Protein AF-A0A968PZS8-F1 (afdb_monomer)

Sequence (132 aa):
MTANLISTSVESLSNESLNNKTKIFIVDDDKDFAKTVAWEVEDAGYEPVLIVEGSFGKVDDLVSQISQDAYGVLCDHRLSGSGLATFHGSDLVAALYDRKIPALLDTQFYEMDSDVSIRKYRHKIPVLLNKD

Secondary structure (DSSP, 8-state):
---------SSTTSSTTS----EEEEE-S-HHHHHHHHHHHHHTT-EEEEE-SS-BSSHHHHHTTS-TT-SEEEEES-TTTTTSBSS-HHHHHHHHHHTT--EEEEES-HHHHIIIIIGGGTTT---EEE--

Radius of gyration: 19.57 Å; Cα contacts (8 Å, |Δi|>4): 213; chains: 1; bounding box: 45×29×74 Å

Structure (mmCIF, N/CA/C/O backbone):
data_AF-A0A968PZS8-F1
#
_entry.id   AF-A0A968PZS8-F1
#
loop_
_atom_site.group_PDB
_atom_site.id
_atom_site.type_symbol
_atom_site.label_atom_id
_atom_site.label_alt_id
_atom_site.label_comp_id
_atom_site.label_asym_id
_atom_site.label_entity_id
_atom_site.label_seq_id
_atom_site.pdbx_PDB_ins_code
_atom_site.Cartn_x
_atom_site.Cartn_y
_atom_site.Cartn_z
_atom_site.occupancy
_atom_site.B_iso_or_equiv
_atom_site.auth_seq_id
_atom_site.auth_comp_id
_atom_site.auth_asym_id
_atom_site.auth_atom_id
_atom_site.pdbx_PDB_model_num
ATOM 1 N N . MET A 1 1 ? -32.490 11.416 54.786 1.00 35.47 1 MET A N 1
ATOM 2 C CA . MET A 1 1 ? -31.254 10.600 54.770 1.00 35.47 1 MET A CA 1
ATOM 3 C C . MET A 1 1 ? -31.623 9.301 54.076 1.00 35.47 1 MET A C 1
ATOM 5 O O . MET A 1 1 ? -32.590 8.705 54.512 1.00 35.47 1 MET A O 1
ATOM 9 N N . THR A 1 2 ? -31.052 8.832 52.979 1.00 33.75 2 THR A N 1
ATOM 10 C CA . THR A 1 2 ? -29.948 9.243 52.099 1.00 33.75 2 THR A CA 1
ATOM 11 C C . THR A 1 2 ? -30.139 8.377 50.849 1.00 33.75 2 THR A C 1
ATOM 13 O O . THR A 1 2 ? -30.523 7.214 50.970 1.00 33.75 2 THR A O 1
ATOM 16 N N . ALA A 1 3 ? -29.937 8.942 49.661 1.00 37.94 3 ALA A N 1
ATOM 17 C CA . ALA A 1 3 ? -29.963 8.191 48.412 1.00 37.94 3 ALA A CA 1
ATOM 18 C C . ALA A 1 3 ? -28.791 7.199 48.377 1.00 37.94 3 ALA A C 1
ATOM 20 O O . ALA A 1 3 ? -27.653 7.608 48.594 1.00 37.94 3 ALA A O 1
ATOM 21 N N . ASN A 1 4 ? -29.062 5.929 48.072 1.00 36.81 4 ASN A N 1
ATOM 22 C CA . ASN A 1 4 ? -28.030 4.986 47.651 1.00 36.81 4 ASN A CA 1
ATOM 23 C C . ASN A 1 4 ? -28.020 4.940 46.122 1.00 36.81 4 ASN A C 1
ATOM 25 O O . ASN A 1 4 ? -28.754 4.186 45.489 1.00 36.81 4 ASN A O 1
ATOM 29 N N . LEU A 1 5 ? -27.181 5.800 45.551 1.00 45.22 5 LEU A N 1
ATOM 30 C CA . LEU A 1 5 ? -26.470 5.512 44.313 1.00 45.22 5 LEU A CA 1
ATOM 31 C C . LEU A 1 5 ? -25.433 4.430 44.626 1.00 45.22 5 LEU A C 1
ATOM 33 O O . LEU A 1 5 ? -24.793 4.529 45.668 1.00 45.22 5 LEU A O 1
ATOM 37 N N . ILE A 1 6 ? -25.267 3.440 43.746 1.00 41.97 6 ILE A N 1
ATOM 38 C CA . ILE A 1 6 ? -23.972 2.936 43.250 1.00 41.97 6 ILE A CA 1
ATOM 39 C C . ILE A 1 6 ? -24.203 1.683 42.388 1.00 41.97 6 ILE A C 1
ATOM 41 O O . ILE A 1 6 ? -24.876 0.739 42.788 1.00 41.97 6 ILE A O 1
ATOM 45 N N . SER A 1 7 ? -23.500 1.689 41.253 1.00 42.69 7 SER A N 1
ATOM 46 C CA . SER A 1 7 ? -23.022 0.532 40.491 1.00 42.69 7 SER A CA 1
ATOM 47 C C . SER A 1 7 ? -23.963 -0.109 39.470 1.00 42.69 7 SER A C 1
ATOM 49 O O . SER A 1 7 ? -24.395 -1.249 39.621 1.00 42.69 7 SER A O 1
ATOM 51 N N . THR A 1 8 ? -24.050 0.544 38.313 1.00 42.03 8 THR A N 1
ATOM 52 C CA . THR A 1 8 ? -24.061 -0.168 37.023 1.00 42.03 8 THR A CA 1
ATOM 53 C C . THR A 1 8 ? -23.050 0.492 36.083 1.00 42.03 8 THR A C 1
ATOM 55 O O . THR A 1 8 ? -23.385 1.059 35.054 1.00 42.03 8 THR A O 1
ATOM 58 N N . SER A 1 9 ? -21.775 0.471 36.485 1.00 44.78 9 SER A N 1
ATOM 59 C CA . SER A 1 9 ? -20.631 0.907 35.658 1.00 44.78 9 SER A CA 1
ATOM 60 C C . SER A 1 9 ? -19.824 -0.279 35.115 1.00 44.78 9 SER A C 1
ATOM 62 O O . SER A 1 9 ? -18.687 -0.116 34.692 1.00 44.78 9 SER A O 1
ATOM 64 N N . VAL A 1 10 ? -20.392 -1.488 35.157 1.00 46.53 10 VAL A N 1
ATOM 65 C CA . VAL A 1 10 ? -19.706 -2.732 34.768 1.00 46.53 10 VAL A CA 1
ATOM 66 C C . VAL A 1 10 ? -20.144 -3.285 33.410 1.00 46.53 10 VAL A C 1
ATOM 68 O O . VAL A 1 10 ? -19.456 -4.143 32.871 1.00 46.53 10 VAL A O 1
ATOM 71 N N . GLU A 1 11 ? -21.209 -2.760 32.796 1.00 40.72 11 GLU A N 1
ATOM 72 C CA . GLU A 1 11 ? -21.641 -3.193 31.454 1.00 40.72 11 GLU A CA 1
ATOM 73 C C . GLU A 1 11 ? -21.024 -2.378 30.303 1.00 40.72 11 GLU A C 1
ATOM 75 O O . GLU A 1 11 ? -21.053 -2.826 29.162 1.00 40.72 11 GLU A O 1
ATOM 80 N N . SER A 1 12 ? -20.385 -1.233 30.572 1.00 43.31 12 SER A N 1
ATOM 81 C CA . SER A 1 12 ? -19.786 -0.385 29.524 1.00 43.31 12 SER A CA 1
ATOM 82 C C . SER A 1 12 ? -18.334 -0.729 29.169 1.00 43.31 12 SER A C 1
ATOM 84 O O . SER A 1 12 ? -17.790 -0.148 28.239 1.00 43.31 12 SER A O 1
ATOM 86 N N . LEU A 1 13 ? -17.692 -1.660 29.884 1.00 47.53 13 LEU A N 1
ATOM 87 C CA . LEU A 1 13 ? -16.256 -1.959 29.736 1.00 47.53 13 LEU A CA 1
ATOM 88 C C . LEU A 1 13 ? -15.953 -3.237 28.937 1.00 47.53 13 LEU A C 1
ATOM 90 O O . LEU A 1 13 ? -14.796 -3.629 28.825 1.00 47.53 13 LEU A O 1
ATOM 94 N N . SER A 1 14 ? -16.968 -3.895 28.369 1.00 44.38 14 SER A N 1
ATOM 95 C CA . SER A 1 14 ? -16.784 -5.144 27.610 1.00 44.38 14 SER A CA 1
ATOM 96 C C . SER A 1 14 ? -16.822 -4.984 26.083 1.00 44.38 14 SER A C 1
ATOM 98 O O . SER A 1 14 ? -16.492 -5.937 25.383 1.00 44.38 14 SER A O 1
ATOM 100 N N . ASN A 1 15 ? -17.125 -3.785 25.560 1.00 45.78 15 ASN A N 1
ATOM 101 C CA . ASN A 1 15 ? -17.212 -3.524 24.112 1.00 45.78 15 ASN A CA 1
ATOM 102 C C . ASN A 1 15 ? -16.079 -2.659 23.523 1.00 45.78 15 ASN A C 1
ATOM 104 O O . ASN A 1 15 ? -15.957 -2.610 22.306 1.00 45.78 15 ASN A O 1
ATOM 108 N N . GLU A 1 16 ? -15.217 -2.020 24.326 1.00 49.25 16 GLU A N 1
ATOM 109 C CA . GLU A 1 16 ? -14.096 -1.205 23.800 1.00 49.25 16 GLU A CA 1
ATOM 110 C C . GLU A 1 16 ? -12.857 -2.024 23.395 1.00 49.25 16 GLU A C 1
ATOM 112 O O . GLU A 1 16 ? -11.966 -1.519 22.718 1.00 49.25 16 GLU A O 1
ATOM 117 N N . SER A 1 17 ? -12.775 -3.300 23.786 1.00 46.50 17 SER A N 1
ATOM 118 C CA . SER A 1 17 ? -11.568 -4.117 23.579 1.00 46.50 17 SER A CA 1
ATOM 119 C C . SER A 1 17 ? -11.648 -5.078 22.384 1.00 46.50 17 SER A C 1
ATOM 121 O O . SER A 1 17 ? -10.714 -5.853 22.159 1.00 46.50 17 SER A O 1
ATOM 123 N N . LEU A 1 18 ? -12.722 -5.039 21.592 1.00 49.12 18 LEU A N 1
ATOM 124 C CA . LEU A 1 18 ? -12.793 -5.747 20.315 1.00 49.12 18 LEU A CA 1
ATOM 125 C C . LEU A 1 18 ? -12.453 -4.769 19.183 1.00 49.12 18 LEU A C 1
ATOM 127 O O . LEU A 1 18 ? -13.323 -4.167 18.571 1.00 49.12 18 LEU A O 1
ATOM 131 N N . ASN A 1 19 ? -11.157 -4.710 18.868 1.00 57.75 19 ASN A N 1
ATOM 132 C CA . ASN A 1 19 ? -10.640 -4.320 17.554 1.00 57.75 19 ASN A CA 1
ATOM 133 C C . ASN A 1 19 ? -10.638 -2.812 17.207 1.00 57.75 19 ASN A C 1
ATOM 135 O O . ASN A 1 19 ? -11.076 -2.429 16.126 1.00 57.75 19 ASN A O 1
ATOM 139 N N . ASN A 1 20 ? -10.007 -1.970 18.036 1.00 65.31 20 ASN A N 1
ATOM 140 C CA . ASN A 1 20 ? -9.630 -0.584 17.681 1.00 65.31 20 ASN A CA 1
ATOM 141 C 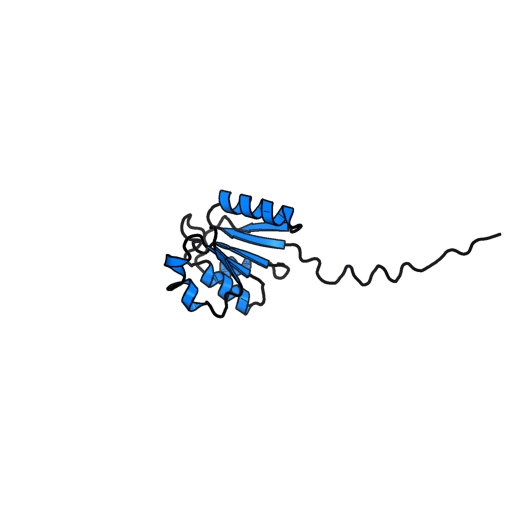C . ASN A 1 20 ? -8.493 -0.511 16.629 1.00 65.31 20 ASN A C 1
ATOM 143 O O . ASN A 1 20 ? -7.588 0.317 16.711 1.00 65.31 20 ASN A O 1
ATOM 147 N N . LYS A 1 21 ? -8.494 -1.412 15.642 1.00 70.19 21 LYS A N 1
ATOM 148 C CA . LYS A 1 21 ? -7.601 -1.303 14.490 1.00 70.19 21 LYS A CA 1
ATOM 149 C C . LYS A 1 21 ? -8.181 -0.225 13.580 1.00 70.19 21 LYS A C 1
ATOM 151 O O . LYS A 1 21 ? -9.193 -0.457 12.935 1.00 70.19 21 LYS A O 1
ATOM 156 N N . THR A 1 22 ? -7.562 0.945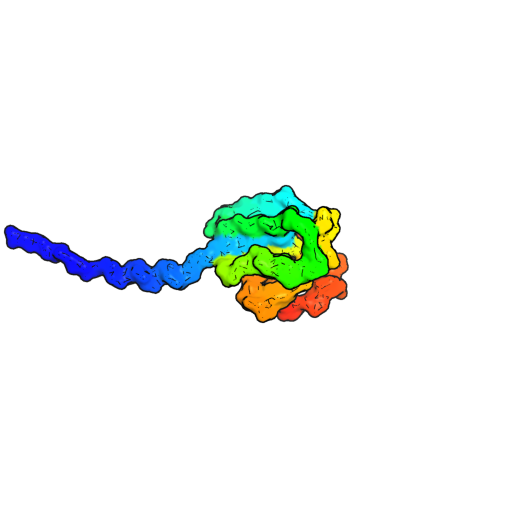 13.543 1.00 90.44 22 THR A N 1
ATOM 157 C CA . THR A 1 22 ? -7.981 2.065 12.681 1.00 90.44 22 THR A CA 1
ATOM 158 C C . THR A 1 22 ? -6.991 2.327 11.554 1.00 90.44 22 THR A C 1
ATOM 160 O O . THR A 1 22 ? -7.291 3.100 10.655 1.00 90.44 22 THR A O 1
ATOM 163 N N . LYS A 1 23 ? -5.817 1.685 11.577 1.00 96.94 23 LYS A N 1
ATOM 164 C CA . LYS A 1 23 ? -4.724 1.991 10.653 1.00 96.94 23 LYS A CA 1
ATOM 165 C C . LYS A 1 23 ? -4.933 1.380 9.276 1.00 96.94 23 LYS A C 1
ATOM 167 O O . LYS A 1 23 ? -4.973 0.153 9.147 1.00 96.94 23 LYS A O 1
ATOM 172 N N . ILE A 1 24 ? -4.984 2.231 8.261 1.00 97.56 24 ILE A N 1
ATOM 173 C CA . ILE A 1 24 ? -4.928 1.849 6.852 1.00 97.56 24 ILE A CA 1
ATOM 174 C C . ILE A 1 24 ? -3.560 2.252 6.313 1.00 97.56 24 ILE A C 1
ATOM 176 O O . ILE A 1 24 ? -3.221 3.432 6.269 1.00 97.56 24 ILE A O 1
ATOM 180 N N . PHE A 1 25 ? -2.766 1.271 5.898 1.00 98.06 25 PHE A N 1
ATOM 181 C CA . PHE A 1 25 ? -1.493 1.548 5.237 1.00 98.06 25 PHE A CA 1
ATOM 182 C C . PHE A 1 25 ? -1.737 1.860 3.765 1.00 98.06 25 PHE A C 1
ATOM 184 O O . PHE A 1 25 ? -2.461 1.126 3.102 1.00 98.06 25 PHE A O 1
ATOM 191 N N . ILE A 1 26 ? -1.120 2.916 3.250 1.00 97.81 26 ILE A N 1
ATOM 192 C CA . ILE A 1 26 ? -1.218 3.328 1.848 1.00 97.81 26 ILE A CA 1
ATOM 193 C C . ILE A 1 26 ? 0.172 3.183 1.235 1.00 97.81 26 ILE A C 1
ATOM 195 O O . ILE A 1 26 ? 1.112 3.860 1.655 1.00 97.81 26 ILE A O 1
ATOM 199 N N . VAL A 1 27 ? 0.302 2.269 0.278 1.00 97.50 27 VAL A N 1
ATOM 200 C CA . VAL A 1 27 ? 1.542 1.981 -0.448 1.00 97.50 27 VAL A CA 1
ATOM 201 C C . VAL A 1 27 ? 1.373 2.475 -1.874 1.00 97.50 27 VAL A C 1
ATOM 203 O O . VAL A 1 27 ? 0.637 1.875 -2.652 1.00 97.50 27 VAL A O 1
ATOM 206 N N . ASP A 1 28 ? 2.043 3.567 -2.206 1.00 95.88 28 ASP A N 1
ATOM 207 C CA . ASP A 1 28 ? 1.958 4.205 -3.517 1.00 95.88 28 ASP A CA 1
ATOM 208 C C . ASP A 1 28 ? 3.306 4.880 -3.796 1.00 95.88 28 ASP A C 1
ATOM 210 O O . ASP A 1 28 ? 3.938 5.430 -2.888 1.00 95.88 28 ASP A O 1
ATOM 214 N N . ASP A 1 29 ? 3.799 4.771 -5.025 1.00 94.56 29 ASP A N 1
ATOM 215 C CA . ASP A 1 29 ? 5.074 5.362 -5.416 1.00 94.56 29 ASP A CA 1
ATOM 216 C C . ASP A 1 29 ? 4.928 6.849 -5.793 1.00 94.56 29 ASP A C 1
ATOM 218 O O . ASP A 1 29 ? 5.930 7.571 -5.847 1.00 94.56 29 ASP A O 1
ATOM 222 N N . ASP A 1 30 ? 3.697 7.337 -5.957 1.00 93.62 30 ASP A N 1
ATOM 223 C CA . ASP A 1 30 ? 3.363 8.746 -6.109 1.00 93.62 30 ASP A CA 1
ATOM 224 C C . ASP A 1 30 ? 2.832 9.344 -4.793 1.00 93.62 30 ASP A C 1
ATOM 226 O O . ASP A 1 30 ? 1.745 9.041 -4.291 1.00 93.62 30 ASP A O 1
ATOM 230 N N . LYS 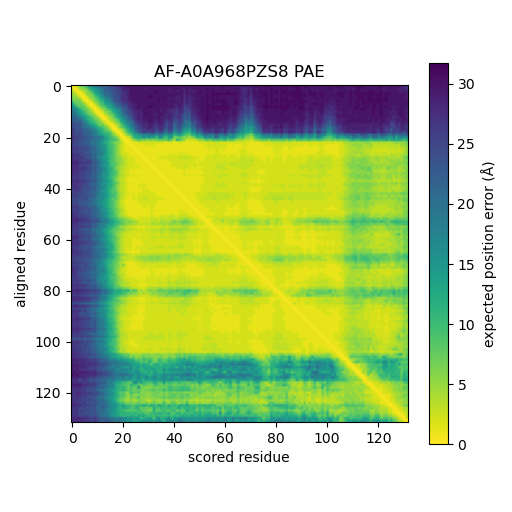A 1 31 ? 3.611 10.274 -4.232 1.00 94.69 31 LYS A N 1
ATOM 231 C CA . LYS A 1 31 ? 3.302 10.933 -2.955 1.00 94.69 31 LYS A CA 1
ATOM 232 C C . LYS A 1 31 ? 2.035 11.780 -2.997 1.00 94.69 31 LYS A C 1
ATOM 234 O O . LYS A 1 31 ? 1.415 11.962 -1.950 1.00 94.69 31 LYS A O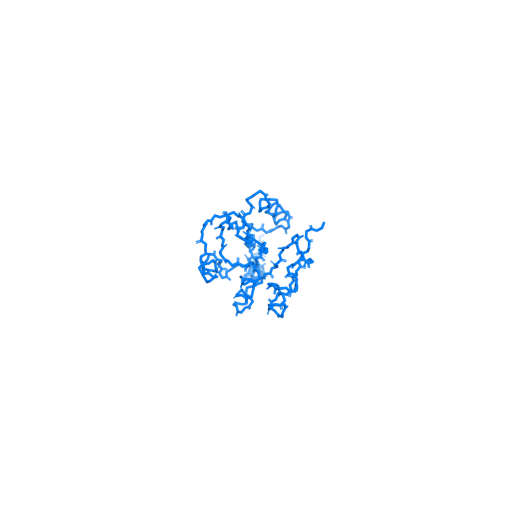 1
ATOM 239 N N . ASP A 1 32 ? 1.692 12.371 -4.135 1.00 93.44 32 ASP A N 1
ATOM 240 C CA . ASP A 1 32 ? 0.547 13.276 -4.225 1.00 93.44 32 ASP A CA 1
ATOM 241 C C . ASP A 1 32 ? -0.758 12.490 -4.405 1.00 93.44 32 ASP A C 1
ATOM 243 O O . ASP A 1 32 ? -1.766 12.828 -3.772 1.00 93.44 32 ASP A O 1
ATOM 247 N N . PHE A 1 33 ? -0.721 11.367 -5.132 1.00 91.50 33 PHE A N 1
ATOM 248 C CA . PHE A 1 33 ? -1.827 10.405 -5.120 1.00 91.50 33 PHE A CA 1
ATOM 249 C C . PHE A 1 33 ? -2.023 9.790 -3.732 1.00 91.50 33 PHE A C 1
ATOM 251 O O . PHE A 1 33 ? -3.141 9.812 -3.217 1.00 91.50 33 PHE A O 1
ATOM 258 N N . ALA A 1 34 ? -0.947 9.358 -3.068 1.00 94.88 34 ALA A N 1
ATOM 259 C CA . ALA A 1 34 ? -1.026 8.797 -1.719 1.00 94.88 34 ALA A CA 1
ATOM 260 C C . ALA A 1 34 ? -1.693 9.746 -0.707 1.00 94.88 34 ALA A C 1
ATOM 262 O O . ALA A 1 34 ? -2.483 9.308 0.128 1.00 94.88 34 ALA A O 1
ATOM 263 N N . LYS A 1 35 ? -1.402 11.055 -0.780 1.00 96.50 35 LYS A N 1
ATOM 264 C CA . LYS A 1 35 ? -2.046 12.075 0.072 1.00 96.50 35 LYS A CA 1
ATOM 265 C C . LYS A 1 35 ? -3.533 12.230 -0.224 1.00 96.50 35 LYS A C 1
ATOM 267 O O . LYS A 1 35 ? -4.305 12.431 0.704 1.00 96.50 35 LYS A O 1
ATOM 272 N N . THR A 1 36 ? -3.925 12.143 -1.493 1.00 94.75 36 THR A N 1
ATOM 273 C CA . THR A 1 36 ? -5.338 12.220 -1.884 1.00 94.75 36 THR A CA 1
ATOM 274 C C . THR A 1 36 ? -6.112 11.050 -1.280 1.00 94.75 36 THR A C 1
ATOM 276 O O . THR A 1 36 ? -7.116 11.262 -0.607 1.00 94.75 36 THR A O 1
ATOM 279 N N . VAL A 1 37 ? -5.578 9.831 -1.411 1.00 94.12 37 VAL A N 1
ATOM 280 C CA . VAL A 1 37 ? -6.147 8.627 -0.784 1.00 94.12 37 VAL A CA 1
ATOM 281 C C . VAL A 1 37 ? -6.151 8.743 0.745 1.00 94.12 37 VAL A C 1
ATOM 283 O O . VAL A 1 37 ? -7.096 8.308 1.397 1.00 94.12 37 VAL A O 1
ATOM 286 N N . ALA A 1 38 ? -5.126 9.357 1.344 1.00 97.19 38 ALA A N 1
ATOM 287 C CA . ALA A 1 38 ? -5.083 9.581 2.788 1.00 97.19 38 ALA A CA 1
ATOM 288 C C . ALA A 1 38 ? -6.249 10.443 3.283 1.00 97.19 38 ALA A C 1
ATOM 290 O O . ALA A 1 38 ? -6.840 10.101 4.302 1.00 97.19 38 ALA A O 1
ATOM 291 N N . TRP A 1 39 ? -6.615 11.503 2.553 1.00 97.19 39 TRP A N 1
ATOM 292 C CA . TRP A 1 39 ? -7.785 12.319 2.892 1.00 97.19 39 TRP A CA 1
ATOM 293 C C . TRP A 1 39 ? -9.081 11.506 2.845 1.00 97.19 39 TRP A C 1
ATOM 295 O O . TRP A 1 39 ? -9.901 11.618 3.749 1.00 97.19 39 TRP A O 1
ATOM 305 N N . GLU A 1 40 ? -9.247 10.630 1.851 1.00 95.31 40 GLU A N 1
ATOM 306 C CA . GLU A 1 40 ? -10.420 9.746 1.762 1.00 95.31 40 GLU A CA 1
ATOM 307 C C . GLU A 1 40 ? -10.474 8.733 2.919 1.00 95.31 40 GLU A C 1
ATOM 309 O O . GLU A 1 40 ? -11.543 8.445 3.462 1.00 95.31 40 GLU A O 1
ATOM 314 N N . VAL A 1 41 ? -9.317 8.206 3.329 1.00 96.19 41 VAL A N 1
ATOM 315 C CA . VAL A 1 41 ? -9.178 7.308 4.485 1.00 96.19 41 VAL A CA 1
ATOM 316 C C . VAL A 1 41 ? -9.516 8.030 5.795 1.00 96.19 41 VAL A C 1
ATOM 318 O O . VAL A 1 41 ? -10.231 7.468 6.629 1.00 96.19 41 VAL A O 1
ATOM 321 N N . GLU A 1 42 ? -9.039 9.266 5.968 1.00 97.00 42 GLU A N 1
ATOM 322 C CA . GLU A 1 42 ? -9.359 10.118 7.122 1.00 97.00 42 GLU A CA 1
ATOM 323 C C . GLU A 1 42 ? -10.857 10.437 7.181 1.00 97.00 42 GLU A C 1
ATOM 325 O O . GLU A 1 42 ? -11.480 10.252 8.229 1.00 97.00 42 GLU A O 1
ATOM 330 N N . ASP A 1 43 ? -11.457 10.829 6.054 1.00 96.06 43 ASP A N 1
ATOM 331 C CA . ASP A 1 43 ? -12.894 11.106 5.936 1.00 96.06 43 ASP A CA 1
ATOM 332 C C . ASP A 1 43 ? -13.750 9.866 6.251 1.00 96.06 43 ASP A C 1
ATOM 334 O O . ASP A 1 43 ? -14.842 9.976 6.817 1.00 96.06 43 ASP A O 1
ATOM 338 N N . ALA A 1 44 ? -13.242 8.667 5.946 1.00 94.06 44 ALA A N 1
ATOM 339 C CA . ALA A 1 44 ? -13.868 7.394 6.300 1.00 94.06 44 ALA A CA 1
ATOM 340 C C . ALA A 1 44 ? -13.692 6.997 7.784 1.00 94.06 44 ALA A C 1
ATOM 342 O O . ALA A 1 44 ? -14.241 5.977 8.211 1.00 94.06 44 ALA A O 1
ATOM 343 N N . GLY A 1 45 ? -12.967 7.791 8.581 1.00 95.06 45 GLY A N 1
ATOM 344 C CA . GLY A 1 45 ? -12.773 7.586 10.019 1.00 95.06 45 GLY A CA 1
ATOM 345 C C . GLY A 1 45 ? -11.601 6.673 10.389 1.00 95.06 45 GLY A C 1
ATOM 346 O O . GLY A 1 45 ? -11.559 6.164 11.512 1.00 95.06 45 GLY A O 1
ATOM 347 N N . TYR A 1 46 ? -10.662 6.450 9.468 1.00 96.50 46 TYR A N 1
ATOM 348 C CA . TYR A 1 46 ? -9.469 5.629 9.679 1.00 96.50 46 TYR A CA 1
ATOM 349 C C . TYR A 1 46 ? -8.201 6.491 9.812 1.00 96.50 46 TYR A C 1
ATOM 351 O O . TYR A 1 46 ? -8.179 7.667 9.467 1.00 96.50 46 TYR A O 1
ATOM 359 N N . GLU A 1 47 ? -7.123 5.895 10.324 1.00 96.88 47 GLU A N 1
ATOM 360 C CA . GLU A 1 47 ? -5.801 6.519 10.452 1.00 96.88 47 GLU A CA 1
ATOM 361 C C . GLU A 1 47 ? -4.926 6.114 9.251 1.00 96.88 47 GLU A C 1
ATOM 363 O O . GLU A 1 47 ? -4.546 4.940 9.157 1.00 96.88 47 GLU A O 1
ATOM 368 N N . PRO A 1 48 ? -4.587 7.025 8.321 1.00 97.62 48 PRO A N 1
ATOM 369 C CA . PRO A 1 48 ? -3.708 6.693 7.206 1.00 97.62 48 PRO A CA 1
ATOM 370 C C . PRO A 1 48 ? -2.246 6.581 7.655 1.00 97.62 48 PRO A C 1
ATOM 372 O O . PRO A 1 48 ? -1.726 7.420 8.391 1.00 97.62 48 PRO A O 1
ATOM 375 N N . VAL A 1 49 ? -1.540 5.572 7.144 1.00 97.88 49 VAL A N 1
ATOM 376 C CA . VAL A 1 49 ? -0.087 5.415 7.307 1.00 97.88 49 VAL A CA 1
ATOM 377 C C . VAL A 1 49 ? 0.558 5.294 5.931 1.00 97.88 49 VAL A C 1
ATOM 379 O O . VAL A 1 49 ? 0.365 4.302 5.232 1.00 97.88 49 VAL A O 1
ATOM 382 N N . LEU A 1 50 ? 1.328 6.305 5.531 1.00 97.81 50 LEU A N 1
ATOM 383 C CA . LEU A 1 50 ? 1.921 6.380 4.195 1.00 97.81 5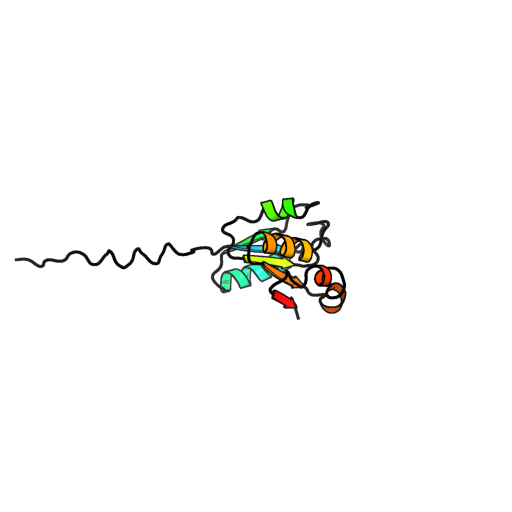0 LEU A CA 1
ATOM 384 C C . LEU A 1 50 ? 3.250 5.619 4.109 1.00 97.81 50 LEU A C 1
ATOM 386 O O . LEU A 1 50 ? 4.176 5.887 4.874 1.00 97.81 50 LEU A O 1
ATOM 390 N N . ILE A 1 51 ? 3.374 4.737 3.117 1.00 97.38 51 ILE A N 1
ATOM 391 C CA . ILE A 1 51 ? 4.633 4.120 2.685 1.00 97.38 51 ILE A CA 1
ATOM 392 C C . ILE A 1 51 ? 4.896 4.587 1.251 1.00 97.38 51 ILE A C 1
ATOM 394 O O . ILE A 1 51 ? 4.508 3.935 0.286 1.00 97.38 51 ILE A O 1
ATOM 398 N N . VAL A 1 52 ? 5.536 5.751 1.141 1.00 94.88 52 VAL A N 1
ATOM 399 C CA . VAL A 1 52 ? 5.778 6.468 -0.129 1.00 94.88 52 VAL A CA 1
ATOM 400 C C . VAL A 1 52 ? 7.259 6.810 -0.347 1.00 94.88 52 VAL A C 1
ATOM 402 O O . VAL A 1 52 ? 7.632 7.545 -1.259 1.00 94.88 52 VAL A O 1
ATOM 405 N N . GLU A 1 53 ? 8.123 6.326 0.545 1.00 90.69 53 GLU A N 1
ATOM 406 C CA . GLU A 1 53 ? 9.573 6.504 0.509 1.00 90.69 53 GLU A CA 1
ATOM 407 C C . GLU A 1 53 ? 10.265 5.177 0.824 1.00 90.69 53 GLU A C 1
ATOM 409 O O . GLU A 1 53 ? 9.734 4.335 1.549 1.00 90.69 53 GLU A O 1
ATOM 414 N N . GLY A 1 54 ? 11.471 5.001 0.285 1.00 90.06 54 GLY A N 1
ATOM 415 C CA . GLY A 1 54 ? 12.266 3.785 0.428 1.00 90.06 54 GLY A CA 1
ATOM 416 C C . GLY A 1 54 ? 12.730 3.249 -0.923 1.00 90.06 54 GLY A C 1
ATOM 417 O O . GLY A 1 54 ? 12.604 3.911 -1.949 1.00 90.06 54 GLY A O 1
ATOM 418 N N . SER A 1 55 ? 13.309 2.050 -0.907 1.00 94.25 55 SER A N 1
ATOM 419 C CA . SER A 1 55 ? 13.617 1.288 -2.117 1.00 94.25 55 SER A CA 1
ATOM 420 C C . SER A 1 55 ? 13.637 -0.195 -1.767 1.00 94.25 55 SER A C 1
ATOM 422 O O . SER A 1 55 ? 14.566 -0.694 -1.127 1.00 94.25 55 SER A O 1
ATOM 424 N N . PHE A 1 56 ? 12.566 -0.892 -2.130 1.00 97.06 56 PHE A N 1
ATOM 425 C CA . PHE A 1 56 ? 12.318 -2.263 -1.713 1.00 97.06 56 PHE A CA 1
ATOM 426 C C . PHE A 1 56 ? 12.650 -3.241 -2.845 1.00 97.06 56 PHE A C 1
ATOM 428 O O . PHE A 1 56 ? 11.963 -3.350 -3.865 1.00 97.06 56 PHE A O 1
ATOM 435 N N . GLY A 1 57 ? 13.740 -3.985 -2.647 1.00 95.81 57 GLY A N 1
ATOM 436 C CA . GLY A 1 57 ? 14.175 -5.051 -3.553 1.00 95.81 57 GLY A CA 1
ATOM 437 C C . GLY A 1 57 ? 13.406 -6.362 -3.368 1.00 95.81 57 GLY A C 1
ATOM 438 O O . GLY A 1 57 ? 13.374 -7.197 -4.269 1.00 95.81 57 GLY A O 1
ATOM 439 N N . LYS A 1 58 ? 12.801 -6.570 -2.193 1.00 96.75 58 LYS A N 1
ATOM 440 C CA . LYS A 1 58 ? 12.059 -7.787 -1.847 1.00 96.75 58 LYS A CA 1
ATOM 441 C C . LYS A 1 58 ? 10.732 -7.428 -1.199 1.00 96.75 58 LYS A C 1
ATOM 443 O O . LYS A 1 58 ? 10.665 -6.521 -0.375 1.00 96.75 58 LYS A O 1
ATOM 448 N N . VAL A 1 59 ? 9.695 -8.194 -1.529 1.00 96.81 59 VAL A N 1
ATOM 449 C CA . VAL A 1 59 ? 8.338 -7.997 -0.994 1.00 96.81 59 VAL A CA 1
ATOM 450 C C . VAL A 1 59 ? 8.325 -8.061 0.533 1.00 96.81 59 VAL A C 1
ATOM 452 O O . VAL A 1 59 ? 7.705 -7.221 1.175 1.00 96.81 59 VAL A O 1
ATOM 455 N N . ASP A 1 60 ? 9.052 -9.014 1.121 1.00 96.44 60 ASP A N 1
ATOM 456 C CA . ASP A 1 60 ? 9.093 -9.194 2.576 1.00 96.44 60 ASP A CA 1
ATOM 457 C C . ASP A 1 60 ? 9.688 -7.984 3.316 1.00 96.44 60 ASP A C 1
ATOM 459 O O . ASP A 1 60 ? 9.278 -7.703 4.444 1.00 96.44 60 ASP A O 1
ATOM 463 N N . ASP A 1 61 ? 10.593 -7.232 2.677 1.00 96.88 61 ASP A N 1
ATOM 464 C CA . ASP A 1 61 ? 11.163 -6.015 3.261 1.00 96.88 61 ASP A CA 1
ATOM 465 C C . ASP A 1 61 ? 10.077 -4.936 3.401 1.00 96.88 61 ASP A C 1
ATOM 467 O O . ASP A 1 61 ? 9.988 -4.282 4.439 1.00 96.88 61 ASP A O 1
ATOM 471 N N . LEU A 1 62 ? 9.195 -4.794 2.406 1.00 97.12 62 LEU A N 1
ATOM 472 C CA . LEU A 1 62 ? 8.073 -3.855 2.471 1.00 97.12 62 LEU A CA 1
ATOM 473 C C . LEU A 1 62 ? 6.953 -4.360 3.394 1.00 97.12 62 LEU A C 1
ATOM 475 O O . LEU A 1 62 ? 6.395 -3.581 4.160 1.00 97.12 62 LEU A O 1
ATOM 479 N N . VAL A 1 63 ? 6.680 -5.669 3.419 1.00 96.94 63 VAL A N 1
ATOM 480 C CA . VAL A 1 63 ? 5.743 -6.267 4.391 1.00 96.94 63 VAL A CA 1
ATOM 481 C C . VAL A 1 63 ? 6.178 -5.983 5.832 1.00 96.94 63 VAL A C 1
ATOM 483 O O . VAL A 1 63 ? 5.324 -5.768 6.686 1.00 96.94 63 VAL A O 1
ATOM 486 N N . SER A 1 64 ? 7.485 -5.934 6.115 1.00 95.81 64 SER A N 1
ATOM 487 C CA . SER A 1 64 ? 7.996 -5.619 7.457 1.00 95.81 64 SER A CA 1
ATOM 488 C C . SER A 1 64 ? 7.661 -4.201 7.943 1.00 95.81 64 SER A C 1
ATOM 490 O O . SER A 1 64 ? 7.696 -3.954 9.147 1.00 95.81 64 SER A O 1
ATOM 492 N N . GLN A 1 65 ? 7.310 -3.289 7.028 1.00 96.69 65 GLN A N 1
ATOM 493 C CA . GLN A 1 65 ? 6.862 -1.931 7.354 1.00 96.69 65 GLN A CA 1
ATOM 494 C C . GLN A 1 65 ? 5.382 -1.883 7.762 1.00 96.69 65 GLN A C 1
ATOM 496 O O . GLN A 1 65 ? 4.938 -0.901 8.352 1.00 96.69 65 GLN A O 1
ATOM 501 N N . ILE A 1 66 ? 4.617 -2.938 7.465 1.00 96.38 66 ILE A N 1
ATOM 502 C CA . ILE A 1 66 ? 3.185 -3.024 7.751 1.00 96.38 66 ILE A CA 1
ATOM 503 C C . ILE A 1 66 ? 3.003 -3.745 9.083 1.00 96.38 66 ILE A C 1
ATOM 505 O O . ILE A 1 66 ? 3.344 -4.921 9.249 1.00 96.38 66 ILE A O 1
ATOM 509 N N . SER A 1 67 ? 2.458 -3.030 10.061 1.00 90.38 67 SER A N 1
ATOM 510 C CA . SER A 1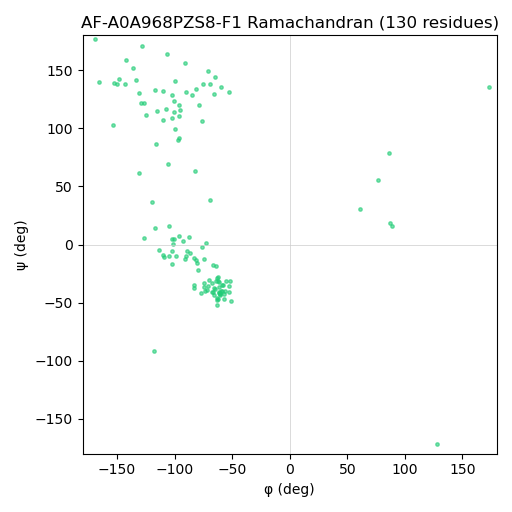 67 ? 2.257 -3.570 11.400 1.00 90.38 67 SER A CA 1
ATOM 511 C C . SER A 1 67 ? 1.132 -4.617 11.428 1.00 90.38 67 SER A C 1
ATOM 513 O O . SER A 1 67 ? 0.171 -4.569 10.665 1.00 90.38 67 SER A O 1
ATOM 515 N N . GLN A 1 68 ? 1.231 -5.599 12.331 1.00 85.88 68 GLN A N 1
ATOM 516 C CA . GLN A 1 68 ? 0.240 -6.688 12.449 1.00 85.88 68 GLN A CA 1
ATOM 517 C C . GLN A 1 68 ? -1.146 -6.204 12.929 1.00 85.88 68 GLN A C 1
ATOM 519 O O . GLN A 1 68 ? -2.157 -6.903 12.795 1.00 85.88 68 GLN A O 1
ATOM 524 N N . ASP A 1 69 ? -1.209 -5.007 13.507 1.00 85.81 69 ASP A N 1
ATOM 525 C CA . ASP A 1 69 ? -2.438 -4.317 13.892 1.00 85.81 69 ASP A CA 1
ATOM 526 C C . ASP A 1 69 ? -3.043 -3.470 12.759 1.00 85.81 69 ASP A C 1
ATOM 528 O O . ASP A 1 69 ? -4.052 -2.811 12.997 1.00 85.81 69 ASP A O 1
ATOM 532 N N . ALA A 1 70 ? -2.509 -3.533 11.532 1.00 94.06 70 ALA A N 1
ATOM 533 C CA . ALA A 1 70 ? -3.149 -2.936 10.363 1.00 94.06 70 ALA A CA 1
ATOM 534 C C . ALA A 1 70 ? -4.607 -3.412 10.239 1.00 94.06 70 ALA A C 1
ATOM 536 O O . ALA A 1 70 ? -4.899 -4.612 10.328 1.00 94.06 70 ALA A O 1
ATOM 537 N N . TYR A 1 71 ? -5.521 -2.462 10.039 1.00 95.31 71 TYR A N 1
ATOM 538 C CA . TYR A 1 71 ? -6.901 -2.760 9.667 1.00 95.31 71 TYR A CA 1
ATOM 539 C C . TYR A 1 71 ? -6.968 -3.210 8.207 1.00 95.31 71 TYR A C 1
ATOM 541 O O . TYR A 1 71 ? -7.662 -4.170 7.876 1.00 95.31 71 TYR A O 1
ATOM 549 N N . GLY A 1 72 ? -6.181 -2.560 7.352 1.00 95.56 72 GLY A N 1
ATOM 550 C CA . GLY A 1 72 ? -6.039 -2.921 5.953 1.00 95.56 72 GLY A CA 1
ATOM 551 C C . GLY A 1 72 ? -4.891 -2.187 5.272 1.00 95.56 72 GLY A C 1
ATOM 552 O O . GLY A 1 72 ? -4.219 -1.345 5.874 1.00 95.56 72 GLY A O 1
ATOM 553 N N . VAL A 1 73 ? -4.673 -2.529 4.007 1.00 97.31 73 VAL A N 1
ATOM 554 C CA . VAL A 1 73 ? -3.657 -1.924 3.144 1.00 97.31 73 VAL A CA 1
ATOM 555 C C . VAL A 1 73 ? -4.295 -1.536 1.813 1.00 97.31 73 VAL A C 1
ATOM 557 O O . VAL A 1 73 ? -4.965 -2.361 1.197 1.00 97.31 73 VAL A O 1
ATOM 560 N N . LEU A 1 74 ? -4.080 -0.306 1.363 1.00 96.56 74 LEU A N 1
ATOM 561 C CA . LEU A 1 74 ? -4.340 0.156 0.002 1.00 96.56 74 LEU A CA 1
ATOM 562 C C . LEU A 1 74 ? -3.001 0.176 -0.731 1.00 96.56 74 LEU A C 1
ATOM 564 O O . LEU A 1 74 ? -2.046 0.774 -0.241 1.00 96.56 74 LEU A O 1
ATOM 568 N N . CYS A 1 75 ? -2.898 -0.522 -1.856 1.00 96.12 75 CYS A N 1
ATOM 569 C CA . CYS A 1 75 ? -1.638 -0.655 -2.578 1.00 96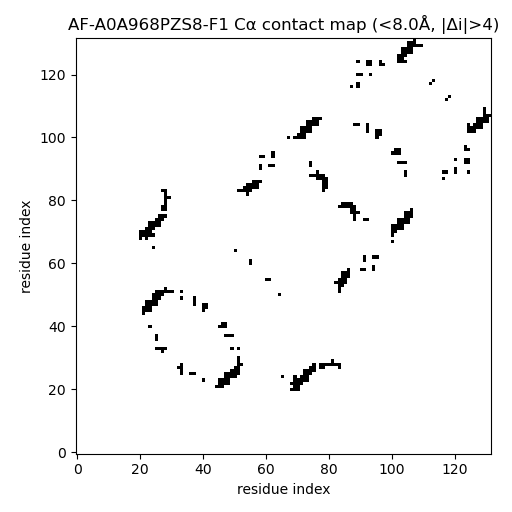.12 75 CYS A CA 1
ATOM 570 C C . CYS A 1 75 ? -1.827 -0.307 -4.047 1.00 96.12 75 CYS A C 1
ATOM 572 O O . CYS A 1 75 ? -2.583 -0.998 -4.729 1.00 96.12 75 CYS A O 1
ATOM 574 N N . ASP A 1 76 ? -1.086 0.679 -4.549 1.00 94.12 76 ASP A N 1
ATOM 575 C CA . ASP A 1 76 ? -0.957 0.885 -5.986 1.00 94.12 76 ASP A CA 1
ATOM 576 C C . ASP A 1 76 ? -0.239 -0.310 -6.627 1.00 94.12 76 ASP A C 1
ATOM 578 O O . ASP A 1 76 ? 0.641 -0.952 -6.040 1.00 94.12 76 ASP A O 1
ATOM 582 N N . HIS A 1 77 ? -0.644 -0.662 -7.840 1.00 92.75 77 HIS A N 1
ATOM 583 C CA . HIS A 1 77 ? -0.061 -1.796 -8.540 1.00 92.75 77 HIS A CA 1
ATOM 584 C C . HIS A 1 77 ? 1.344 -1.519 -9.096 1.00 92.75 77 HIS A C 1
ATOM 586 O O . HIS A 1 77 ? 2.175 -2.433 -9.133 1.00 92.75 77 HIS A O 1
ATOM 592 N N . ARG A 1 78 ? 1.647 -0.290 -9.524 1.00 91.56 78 ARG A N 1
ATOM 593 C CA . ARG A 1 78 ? 2.883 0.066 -10.238 1.00 91.56 78 ARG A CA 1
ATOM 594 C C . ARG A 1 78 ? 3.863 0.829 -9.353 1.00 91.56 78 ARG A C 1
ATOM 596 O O . ARG A 1 78 ? 4.236 1.952 -9.634 1.00 91.56 78 ARG A O 1
ATOM 603 N N . LEU A 1 79 ? 4.430 0.129 -8.380 1.00 93.62 79 LEU A N 1
ATOM 604 C CA . LEU A 1 79 ? 5.338 0.709 -7.382 1.00 93.62 79 LEU A CA 1
ATOM 605 C C . LEU A 1 79 ? 6.751 1.083 -7.890 1.00 93.62 79 LEU A C 1
ATOM 607 O O . LEU A 1 79 ? 7.610 1.491 -7.108 1.00 93.62 79 LEU A O 1
ATOM 611 N N . SER A 1 80 ? 7.052 0.881 -9.174 1.00 89.94 80 SER A N 1
ATOM 612 C CA . SER A 1 80 ? 8.397 1.078 -9.729 1.00 89.94 80 SER A CA 1
ATOM 613 C C . SER A 1 80 ? 8.598 2.418 -10.439 1.00 89.94 80 SER A C 1
ATOM 615 O O . SER A 1 80 ? 9.731 2.714 -10.815 1.00 89.94 80 SER A O 1
ATOM 617 N N . GLY A 1 81 ? 7.541 3.200 -10.679 1.00 83.88 81 GLY A N 1
ATOM 618 C CA . GLY A 1 81 ? 7.594 4.443 -11.457 1.00 83.88 81 GLY A CA 1
ATOM 619 C C . GLY A 1 81 ? 8.533 5.488 -10.852 1.00 83.88 81 GLY A C 1
ATOM 620 O O . GLY A 1 81 ? 9.347 6.069 -11.571 1.00 83.88 81 GLY A O 1
ATOM 621 N N . SER A 1 82 ? 8.491 5.655 -9.530 1.00 86.38 82 SER A N 1
ATOM 622 C CA . SER A 1 82 ? 9.402 6.515 -8.760 1.00 86.38 82 SER A CA 1
ATOM 623 C C . SER A 1 82 ? 10.526 5.752 -8.039 1.00 86.38 82 SER A C 1
ATOM 625 O O . SER A 1 82 ? 11.386 6.361 -7.401 1.00 86.38 82 SER A O 1
ATOM 627 N N . GLY A 1 83 ? 10.569 4.420 -8.180 1.00 89.75 83 GLY A N 1
ATOM 628 C CA . GLY A 1 83 ? 11.611 3.556 -7.613 1.00 89.75 83 GLY A CA 1
ATOM 629 C C . GLY A 1 83 ? 11.340 3.039 -6.196 1.00 89.75 83 GLY A C 1
ATOM 630 O O . GLY A 1 83 ? 12.271 2.537 -5.555 1.00 89.75 83 GLY A O 1
ATOM 631 N N . LEU A 1 84 ? 10.092 3.122 -5.716 1.00 94.75 84 LEU A N 1
ATOM 632 C CA . LEU A 1 84 ? 9.703 2.616 -4.398 1.00 94.75 84 LEU A CA 1
ATOM 633 C C . LEU A 1 84 ? 9.949 1.105 -4.281 1.00 94.75 84 LEU A C 1
ATOM 635 O O . LEU A 1 84 ? 10.508 0.657 -3.281 1.00 94.75 84 LEU A O 1
ATOM 639 N N . ALA A 1 85 ? 9.604 0.314 -5.299 1.00 96.56 85 ALA A N 1
ATOM 640 C CA . ALA A 1 85 ? 9.849 -1.125 -5.311 1.00 96.56 85 ALA A CA 1
ATOM 641 C C . ALA A 1 85 ? 10.249 -1.668 -6.691 1.00 96.56 85 ALA A C 1
ATOM 643 O O . ALA A 1 85 ? 9.964 -1.091 -7.736 1.00 96.56 85 ALA A O 1
ATOM 644 N N . THR A 1 86 ? 10.898 -2.834 -6.688 1.00 95.31 86 THR A N 1
ATOM 645 C CA . THR A 1 86 ? 11.275 -3.580 -7.911 1.00 95.31 86 THR A CA 1
ATOM 646 C C . THR A 1 86 ? 10.268 -4.675 -8.295 1.00 95.31 86 THR A C 1
ATOM 648 O O . THR A 1 86 ? 10.514 -5.467 -9.203 1.00 95.31 86 THR A O 1
ATOM 651 N N . PHE A 1 87 ? 9.136 -4.729 -7.593 1.00 94.50 87 PHE A N 1
ATOM 652 C CA . PHE A 1 87 ? 8.036 -5.679 -7.770 1.00 94.50 87 PHE A CA 1
ATOM 653 C C . PHE A 1 87 ? 6.704 -4.928 -7.908 1.00 94.50 87 PHE A C 1
ATOM 655 O O . PHE A 1 87 ? 6.649 -3.720 -7.686 1.00 94.50 87 PHE A O 1
ATOM 662 N N . HIS A 1 88 ? 5.629 -5.637 -8.263 1.00 94.75 88 HIS A N 1
ATOM 663 C CA . HIS A 1 88 ? 4.304 -5.029 -8.414 1.00 94.75 88 HIS A CA 1
ATOM 664 C C . HIS A 1 88 ? 3.509 -5.090 -7.108 1.00 94.75 88 HIS A C 1
ATOM 666 O O . HIS A 1 88 ? 3.690 -6.004 -6.299 1.00 94.75 88 HIS A O 1
ATOM 672 N N . GLY A 1 89 ? 2.541 -4.190 -6.941 1.00 94.44 89 GLY A N 1
ATOM 673 C CA . GLY A 1 89 ? 1.608 -4.219 -5.813 1.00 94.44 89 GLY A CA 1
ATOM 674 C C . GLY A 1 89 ? 0.866 -5.552 -5.689 1.00 94.44 89 GLY A C 1
ATOM 675 O O . GLY A 1 89 ? 0.630 -6.033 -4.583 1.00 94.44 89 GLY A O 1
ATOM 676 N N . SER A 1 90 ? 0.599 -6.244 -6.803 1.00 94.12 90 SER A N 1
ATOM 677 C CA . SER A 1 90 ? 0.028 -7.598 -6.773 1.00 94.12 90 SER A CA 1
ATOM 678 C C . SER A 1 90 ? 0.880 -8.616 -6.002 1.00 94.12 90 SER A C 1
ATOM 680 O O . SER A 1 90 ? 0.322 -9.507 -5.360 1.00 94.12 90 SER A O 1
ATOM 682 N N . ASP A 1 91 ? 2.215 -8.504 -6.055 1.00 95.88 91 ASP A N 1
ATOM 683 C CA . ASP A 1 91 ? 3.113 -9.370 -5.282 1.00 95.88 91 ASP A CA 1
ATOM 684 C C . ASP A 1 91 ? 2.983 -9.077 -3.778 1.00 95.88 91 ASP A C 1
ATOM 686 O O . ASP A 1 91 ? 2.914 -10.007 -2.970 1.00 95.88 91 ASP A O 1
ATOM 690 N N . LEU A 1 92 ? 2.877 -7.794 -3.405 1.00 96.62 92 LEU A N 1
ATOM 691 C CA . LEU A 1 92 ? 2.639 -7.376 -2.024 1.00 96.62 92 LEU A CA 1
ATOM 692 C C . LEU A 1 92 ? 1.290 -7.880 -1.504 1.00 96.62 92 LEU A C 1
ATOM 694 O O . LEU A 1 92 ? 1.237 -8.527 -0.460 1.00 96.62 92 LEU A O 1
ATOM 698 N N . VAL A 1 93 ? 0.204 -7.623 -2.232 1.00 95.75 93 VAL A N 1
ATOM 699 C CA . VAL A 1 93 ? -1.152 -8.022 -1.826 1.00 95.75 93 VAL A CA 1
ATOM 700 C C . VAL A 1 93 ? -1.247 -9.540 -1.652 1.00 95.75 93 VAL A C 1
ATOM 702 O O . VAL A 1 93 ? -1.812 -10.015 -0.667 1.00 95.75 93 VAL A O 1
ATOM 705 N N . ALA A 1 94 ? -0.617 -10.318 -2.536 1.00 95.19 94 ALA A N 1
ATOM 706 C CA . ALA A 1 94 ? -0.533 -11.769 -2.386 1.00 95.19 94 ALA A CA 1
ATOM 707 C C . ALA A 1 94 ? 0.217 -12.192 -1.107 1.00 95.19 94 ALA A C 1
ATOM 709 O O . ALA A 1 94 ? -0.218 -13.111 -0.409 1.00 95.19 94 ALA A O 1
ATOM 710 N N . ALA A 1 95 ? 1.323 -11.517 -0.780 1.00 95.81 95 ALA A N 1
ATOM 711 C CA . ALA A 1 95 ? 2.095 -11.777 0.432 1.00 95.81 95 ALA A CA 1
ATOM 712 C C . ALA A 1 95 ? 1.335 -11.396 1.718 1.00 95.81 95 ALA A C 1
ATOM 714 O O . ALA A 1 95 ? 1.490 -12.073 2.741 1.00 95.81 95 ALA A O 1
ATOM 715 N N . LEU A 1 96 ? 0.506 -10.348 1.672 1.00 95.81 96 LEU A N 1
ATOM 716 C CA . LEU A 1 96 ? -0.375 -9.922 2.766 1.00 95.81 96 LEU A CA 1
ATOM 717 C C . LEU A 1 96 ? -1.547 -10.892 2.967 1.00 95.81 96 LEU A C 1
ATOM 719 O O . LEU A 1 96 ? -1.859 -11.249 4.105 1.00 95.81 96 LEU A O 1
ATOM 723 N N . TYR A 1 97 ? -2.125 -11.407 1.877 1.00 94.31 97 TYR A N 1
ATOM 724 C CA . TYR A 1 97 ? -3.165 -12.439 1.915 1.00 94.31 97 TYR A CA 1
ATOM 725 C C . TYR A 1 97 ? -2.701 -13.698 2.659 1.00 94.31 97 TYR A C 1
ATOM 727 O O . TYR A 1 97 ? -3.405 -14.213 3.537 1.00 94.31 97 TYR A O 1
ATOM 735 N N . ASP A 1 98 ? -1.491 -14.176 2.353 1.00 94.19 98 ASP A N 1
ATOM 736 C CA . ASP A 1 98 ? -0.907 -15.346 3.018 1.00 94.19 98 ASP A CA 1
ATOM 737 C C . ASP A 1 98 ? -0.706 -15.103 4.528 1.00 94.19 98 ASP A C 1
ATOM 739 O O . ASP A 1 98 ? -0.808 -16.034 5.328 1.00 94.19 98 ASP A O 1
ATOM 743 N N . ARG A 1 99 ? -0.511 -13.839 4.926 1.00 93.19 99 ARG A N 1
ATOM 744 C CA . ARG A 1 99 ? -0.343 -13.380 6.316 1.00 93.19 99 ARG A CA 1
ATOM 745 C C . ARG A 1 99 ? -1.640 -12.950 7.003 1.00 93.19 99 ARG A C 1
ATOM 747 O O . ARG A 1 99 ? -1.596 -12.540 8.156 1.00 93.19 99 ARG A O 1
ATOM 754 N N . LYS A 1 100 ? -2.791 -13.073 6.331 1.00 92.69 100 LYS A N 1
ATOM 755 C CA . LYS A 1 100 ? -4.117 -12.674 6.846 1.00 92.69 100 LYS A CA 1
ATOM 756 C C . LYS A 1 100 ? -4.239 -11.181 7.169 1.00 92.69 100 LYS A C 1
ATOM 758 O O . LYS A 1 100 ? -5.030 -10.804 8.030 1.00 92.69 100 LYS A O 1
ATOM 763 N N . ILE A 1 101 ? -3.503 -10.343 6.442 1.00 93.62 101 ILE A N 1
ATOM 764 C CA . ILE A 1 101 ? -3.657 -8.888 6.481 1.00 93.62 101 ILE A CA 1
ATOM 765 C C . ILE A 1 101 ? -4.575 -8.485 5.315 1.00 93.62 101 ILE A C 1
ATOM 767 O O . ILE A 1 101 ? -4.243 -8.795 4.167 1.00 93.62 101 ILE A O 1
ATOM 771 N N . PRO A 1 102 ? -5.734 -7.846 5.571 1.00 93.38 102 PRO A N 1
ATOM 772 C CA . PRO A 1 102 ? -6.613 -7.366 4.510 1.00 93.38 102 PRO A CA 1
ATOM 773 C C . PRO A 1 102 ? -5.897 -6.351 3.617 1.00 93.38 102 PRO A C 1
ATOM 775 O O . PRO A 1 102 ? -5.227 -5.449 4.115 1.00 93.38 102 PRO A O 1
ATOM 778 N N . ALA A 1 103 ? -6.046 -6.484 2.303 1.00 94.38 103 ALA A N 1
ATOM 779 C CA . ALA A 1 103 ? -5.436 -5.566 1.354 1.00 94.38 103 ALA A CA 1
ATOM 780 C C . ALA A 1 103 ? -6.300 -5.403 0.100 1.00 94.38 103 ALA A C 1
ATOM 782 O O . ALA A 1 103 ? -6.901 -6.373 -0.374 1.00 94.38 103 ALA A O 1
ATOM 783 N N . LEU A 1 104 ? -6.337 -4.181 -0.423 1.00 93.06 104 LEU A N 1
ATOM 784 C CA . LEU A 1 104 ? -6.949 -3.812 -1.692 1.00 93.06 104 LEU A CA 1
ATOM 785 C C . LEU A 1 104 ? -5.822 -3.459 -2.664 1.00 93.06 104 LEU A C 1
ATOM 787 O O . LEU A 1 104 ? -4.909 -2.708 -2.314 1.00 93.06 104 LEU A O 1
ATOM 791 N N . LEU A 1 105 ? -5.888 -4.018 -3.870 1.00 91.81 105 LEU A N 1
ATOM 792 C CA . LEU A 1 105 ? -5.033 -3.582 -4.967 1.00 91.81 105 LEU A CA 1
ATOM 793 C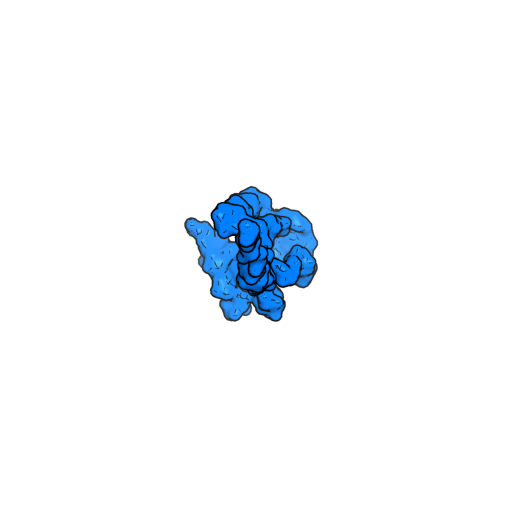 C . LEU A 1 105 ? -5.762 -2.473 -5.725 1.00 91.81 105 LEU A C 1
ATOM 795 O O . LEU A 1 105 ? -6.931 -2.639 -6.081 1.00 91.81 105 LEU A O 1
ATOM 799 N N . ASP A 1 106 ? -5.065 -1.378 -5.971 1.00 85.12 106 ASP A N 1
ATOM 800 C CA . ASP A 1 106 ? -5.567 -0.205 -6.666 1.00 85.12 106 ASP A CA 1
ATOM 801 C C . ASP A 1 106 ? -4.768 0.010 -7.960 1.00 85.12 106 ASP A C 1
ATOM 803 O O . ASP A 1 106 ? -3.542 -0.132 -7.983 1.00 85.12 106 ASP A O 1
ATOM 807 N N . THR A 1 107 ? -5.447 0.250 -9.081 1.00 79.50 107 THR A N 1
ATOM 808 C CA . THR A 1 107 ? -4.787 0.362 -10.388 1.00 79.50 107 THR A CA 1
ATOM 809 C C . THR A 1 107 ? -5.556 1.251 -11.364 1.00 79.50 107 THR A C 1
ATOM 811 O O . THR A 1 107 ? -6.771 1.155 -11.482 1.00 79.50 107 THR A O 1
ATOM 814 N N . GLN A 1 108 ? -4.820 2.082 -12.112 1.00 69.69 108 GLN A N 1
ATOM 815 C CA . GLN A 1 108 ? -5.307 2.848 -13.279 1.00 69.69 108 GLN A CA 1
ATOM 816 C C . GLN A 1 108 ? -5.162 2.092 -14.605 1.00 69.69 108 GLN A C 1
ATOM 818 O O . GLN A 1 108 ? -5.634 2.542 -15.643 1.00 69.69 108 GLN A O 1
ATOM 823 N N . PHE A 1 109 ? -4.456 0.960 -14.607 1.00 66.81 109 PHE A N 1
ATOM 824 C CA . PHE A 1 109 ? -4.060 0.255 -15.829 1.00 66.81 109 PHE A CA 1
ATOM 825 C C . PHE A 1 109 ? -4.632 -1.159 -15.862 1.00 66.81 109 PHE A C 1
ATOM 827 O O . PHE A 1 109 ? -3.976 -2.090 -16.338 1.00 66.81 109 PHE A O 1
ATOM 834 N N . TYR A 1 110 ? -5.860 -1.328 -15.358 1.00 61.91 110 TYR A N 1
ATOM 835 C CA . TYR A 1 110 ? -6.490 -2.637 -15.214 1.00 61.91 110 TYR A CA 1
ATOM 836 C C . TYR A 1 110 ? -6.443 -3.455 -16.508 1.00 61.91 110 TYR A C 1
ATOM 838 O O . TYR A 1 110 ? -6.003 -4.603 -16.495 1.00 61.91 110 TYR A O 1
ATOM 846 N N . GLU A 1 111 ? -6.815 -2.868 -17.644 1.00 61.72 111 GLU A N 1
ATOM 847 C CA . GLU A 1 111 ? -6.830 -3.578 -18.928 1.00 61.72 111 GLU A CA 1
ATOM 848 C C . GLU A 1 111 ? -5.441 -4.071 -19.364 1.00 61.72 111 GLU A C 1
ATOM 850 O O . GLU A 1 111 ? -5.329 -5.127 -19.980 1.00 61.72 111 GLU A O 1
ATOM 855 N N . MET A 1 112 ? -4.373 -3.351 -19.008 1.00 63.31 112 MET A N 1
ATOM 856 C CA . MET A 1 112 ? -3.002 -3.722 -19.373 1.00 63.31 112 MET A CA 1
ATOM 857 C C . MET A 1 112 ? -2.400 -4.756 -18.419 1.00 63.31 112 MET A C 1
ATOM 859 O O . MET A 1 112 ? -1.671 -5.646 -18.855 1.00 63.31 112 MET A O 1
ATOM 863 N N . ASP A 1 113 ? -2.698 -4.644 -17.123 1.00 68.25 113 ASP A N 1
ATOM 864 C CA . ASP A 1 113 ? -1.995 -5.391 -16.077 1.00 68.25 11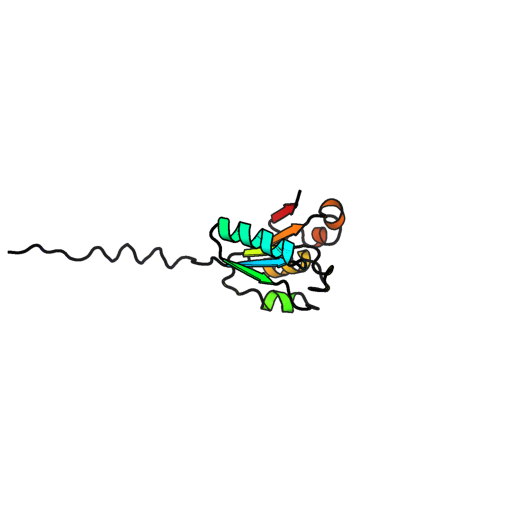3 ASP A CA 1
ATOM 865 C C . ASP A 1 113 ? -2.792 -6.607 -15.560 1.00 68.25 113 ASP A C 1
ATOM 867 O O . ASP A 1 113 ? -2.220 -7.531 -14.962 1.00 68.25 113 ASP A O 1
ATOM 871 N N . SER A 1 114 ? -4.105 -6.648 -15.829 1.00 65.31 114 SER A N 1
ATOM 872 C CA . SER A 1 114 ? -5.020 -7.711 -15.388 1.00 65.31 114 SER A CA 1
ATOM 873 C C . SER A 1 114 ? -4.631 -9.095 -15.897 1.00 65.31 114 SER A C 1
ATOM 875 O O . SER A 1 114 ? -4.698 -10.049 -15.122 1.00 65.31 114 SER A O 1
ATOM 877 N N . ASP A 1 115 ? -4.181 -9.201 -17.150 1.00 68.50 115 ASP A N 1
ATOM 878 C CA . ASP A 1 115 ? -3.848 -10.468 -17.812 1.00 68.50 115 ASP A CA 1
ATOM 879 C C . ASP A 1 115 ? -2.408 -10.951 -17.574 1.00 68.50 115 ASP A C 1
ATOM 881 O O . ASP A 1 115 ? -2.072 -12.088 -17.926 1.00 68.50 115 ASP A O 1
ATOM 885 N N . VAL A 1 116 ? -1.569 -10.129 -16.931 1.00 75.19 116 VAL A N 1
ATOM 886 C CA . VAL A 1 116 ? -0.142 -10.405 -16.702 1.00 75.19 116 VAL A CA 1
ATOM 887 C C . VAL A 1 116 ? 0.205 -10.505 -15.213 1.00 75.19 116 VAL A C 1
ATOM 889 O O . VAL A 1 116 ? 0.126 -11.592 -14.633 1.00 75.19 116 VAL A O 1
ATOM 892 N N . SER A 1 117 ? 0.601 -9.403 -14.577 1.00 75.50 117 SER A N 1
ATOM 893 C CA . SER A 1 117 ? 1.111 -9.371 -13.203 1.00 75.50 117 SER A CA 1
ATOM 894 C C . SER A 1 117 ? 0.011 -9.637 -12.174 1.00 75.50 117 SER A C 1
ATOM 896 O O . SER A 1 117 ? 0.242 -10.369 -11.211 1.00 75.50 117 SER A O 1
ATOM 898 N N . ILE A 1 118 ? -1.217 -9.171 -12.425 1.00 78.00 118 ILE A N 1
ATOM 899 C CA . ILE A 1 118 ? -2.363 -9.394 -11.531 1.00 78.00 118 ILE A CA 1
ATOM 900 C C . ILE A 1 118 ? -2.909 -10.823 -11.672 1.00 78.00 118 ILE A C 1
ATOM 902 O O . ILE A 1 118 ? -3.195 -11.480 -10.665 1.00 78.00 118 ILE A O 1
ATOM 906 N N . ARG A 1 119 ? -3.019 -11.354 -12.902 1.00 82.38 119 ARG A N 1
ATOM 907 C CA . ARG A 1 119 ? -3.594 -12.687 -13.175 1.00 82.38 119 ARG A CA 1
ATOM 908 C C . ARG A 1 119 ? -2.956 -13.790 -12.340 1.00 82.38 119 ARG A C 1
ATOM 910 O O . ARG A 1 119 ? -3.665 -14.656 -11.823 1.00 82.38 119 ARG A O 1
ATOM 917 N N . LYS A 1 120 ? -1.629 -13.736 -12.182 1.00 84.81 120 LYS A N 1
ATOM 918 C CA . LYS A 1 120 ? -0.839 -14.692 -11.390 1.00 84.81 120 LYS A CA 1
ATOM 919 C C . LYS A 1 120 ? -1.379 -14.858 -9.963 1.00 84.81 120 LYS A C 1
ATOM 921 O O . LYS A 1 120 ? -1.380 -15.972 -9.438 1.00 84.81 120 LYS A O 1
ATOM 926 N N . TYR A 1 121 ? -1.882 -13.781 -9.360 1.00 86.25 121 TYR A N 1
ATOM 927 C CA . TYR A 1 121 ? -2.334 -13.748 -7.968 1.00 86.25 121 TYR A CA 1
ATOM 928 C C . TYR A 1 121 ? -3.824 -13.453 -7.807 1.00 86.25 121 TYR A C 1
ATOM 930 O O . TYR A 1 121 ? -4.269 -13.215 -6.691 1.00 86.25 121 TYR A O 1
ATOM 938 N N . ARG A 1 122 ? -4.630 -13.529 -8.874 1.00 83.38 122 ARG A N 1
ATOM 939 C CA . ARG A 1 122 ? -6.068 -13.197 -8.835 1.00 83.38 122 ARG A CA 1
ATOM 940 C C . ARG A 1 122 ? -6.846 -13.924 -7.730 1.00 83.38 122 ARG A C 1
ATOM 942 O O . ARG A 1 122 ? -7.789 -13.380 -7.181 1.00 83.38 122 ARG A O 1
ATOM 949 N N . HIS A 1 123 ? -6.436 -15.142 -7.381 1.00 85.88 123 HIS A N 1
ATOM 950 C CA . HIS A 1 123 ? -7.032 -15.941 -6.302 1.00 85.88 123 HIS A CA 1
ATOM 951 C C . HIS A 1 123 ? -6.666 -15.464 -4.880 1.00 85.88 123 HIS A C 1
ATOM 953 O O . HIS A 1 123 ? -7.275 -15.919 -3.916 1.00 85.88 123 HIS A O 1
ATOM 959 N N . LYS A 1 124 ? -5.675 -14.574 -4.748 1.00 88.31 124 LYS A N 1
ATOM 960 C CA . LYS A 1 124 ? -5.186 -13.974 -3.495 1.00 88.31 124 LYS A CA 1
ATOM 961 C C . LYS A 1 124 ? -5.455 -12.472 -3.389 1.00 88.31 124 LYS A C 1
ATOM 963 O O . LYS A 1 124 ? -5.148 -11.888 -2.360 1.00 88.31 124 LYS A O 1
ATOM 968 N N . ILE A 1 125 ? -5.997 -11.846 -4.431 1.00 84.25 125 ILE A N 1
ATOM 969 C CA . ILE A 1 125 ? -6.364 -10.427 -4.433 1.00 84.25 125 ILE A CA 1
ATOM 970 C C . ILE A 1 125 ? -7.876 -10.367 -4.181 1.00 84.25 125 ILE A C 1
ATOM 972 O O . ILE A 1 125 ? -8.646 -10.643 -5.102 1.00 84.25 125 ILE A O 1
ATOM 976 N N . PRO A 1 126 ? -8.321 -10.102 -2.939 1.00 72.81 126 PRO A N 1
ATOM 977 C CA . PRO A 1 126 ? -9.732 -10.214 -2.576 1.00 72.81 126 PRO A CA 1
ATOM 978 C C . PRO A 1 126 ? -10.588 -9.115 -3.211 1.00 72.81 126 PRO A C 1
ATOM 980 O O . PRO A 1 126 ? -11.757 -9.347 -3.507 1.00 72.81 126 PRO A O 1
ATOM 983 N N . VAL A 1 127 ? -10.005 -7.935 -3.428 1.00 76.44 127 VAL A N 1
ATOM 984 C CA . VAL A 1 127 ? -10.663 -6.775 -4.026 1.00 76.44 127 VAL A CA 1
ATOM 985 C C . VAL A 1 127 ? -9.662 -6.055 -4.919 1.00 76.44 127 VAL A C 1
ATOM 987 O O . VAL A 1 127 ? -8.493 -5.895 -4.559 1.00 76.44 127 VAL A O 1
ATOM 990 N N . LEU A 1 128 ? -10.149 -5.629 -6.077 1.00 76.69 128 LEU A N 1
ATOM 991 C CA . LEU A 1 128 ? -9.422 -4.822 -7.038 1.00 76.69 128 LEU A CA 1
ATOM 992 C C . LEU A 1 128 ? -10.270 -3.596 -7.356 1.00 76.69 128 LEU A C 1
ATOM 994 O O . LEU A 1 128 ? -11.420 -3.752 -7.775 1.00 76.69 128 LEU A O 1
ATOM 998 N N . LEU A 1 129 ? -9.714 -2.414 -7.125 1.00 78.38 129 LEU A N 1
ATOM 999 C CA . LEU A 1 129 ? -10.349 -1.144 -7.452 1.00 78.38 129 LEU A CA 1
ATOM 1000 C C . LEU A 1 129 ? -9.763 -0.619 -8.762 1.00 78.38 129 LEU A C 1
ATOM 1002 O O . LEU A 1 129 ? -8.570 -0.782 -9.021 1.00 78.38 129 LEU A O 1
ATOM 1006 N N . ASN A 1 130 ? -10.628 -0.047 -9.598 1.00 73.25 130 ASN A N 1
ATOM 1007 C CA . ASN A 1 130 ? -10.207 0.697 -10.776 1.00 73.25 130 ASN A CA 1
ATOM 1008 C C . ASN A 1 130 ? -10.320 2.189 -10.457 1.00 73.25 130 ASN A C 1
ATOM 1010 O O . ASN A 1 130 ? -11.383 2.618 -10.000 1.00 73.25 130 ASN A O 1
ATOM 1014 N N . LYS A 1 131 ? -9.251 2.957 -10.690 1.00 67.06 131 LYS A N 1
ATOM 1015 C CA . LYS A 1 131 ? -9.264 4.424 -10.572 1.00 67.06 131 LYS A CA 1
ATOM 1016 C C . LYS A 1 131 ? -9.838 5.027 -11.876 1.00 67.06 131 LYS A C 1
ATOM 1018 O O . LYS A 1 131 ? -9.095 5.667 -12.617 1.00 67.06 131 LYS A O 1
ATOM 1023 N N . ASP A 1 132 ? -11.107 4.751 -12.195 1.00 58.03 132 ASP A N 1
ATOM 1024 C CA . ASP A 1 132 ? -11.832 5.407 -13.309 1.00 58.03 132 ASP A CA 1
ATOM 1025 C C . ASP A 1 132 ? -12.485 6.726 -12.864 1.00 58.03 132 ASP A C 1
ATOM 1027 O O . ASP A 1 132 ? -13.085 6.747 -11.763 1.00 58.03 132 ASP A O 1
#

Foldseek 3Di:
DDDDDDDPPPPVPPPPPPAPLQEEEEAACDPVVSVVVQVVSVVVVGHYDYLNDDAAADLVVVVVVDDPSHQEYEHEQCNPPNRSYPHGVLVNQLVCLVVVHHYEYEYQPCVPPVVPRNVVRVVRHPYYDHPD

Solvent-accessible surface area (backbone atoms only — not comparable to full-atom values): 7665 Å² total; per-residue (Å²): 138,77,88,84,82,86,84,85,78,73,79,76,74,76,70,75,79,74,72,85,48,42,36,32,35,38,37,28,37,46,61,68,61,46,51,54,54,34,52,56,36,42,75,72,73,33,44,60,42,82,50,57,76,68,68,32,87,46,62,67,66,53,51,70,74,55,60,93,64,47,52,29,31,44,25,36,36,70,19,47,83,72,46,34,23,79,57,45,26,46,58,45,37,34,57,31,42,78,70,73,42,53,46,37,44,33,35,80,50,53,90,75,38,45,82,52,70,38,48,80,36,52,94,41,48,87,41,77,49,71,72,124

Nearest PDB structures (foldseek):
  7lc0-assembly1_F  TM=6.607E-01  e=1.539E-02  Salmonella enterica subsp. enterica serovar Typhimurium str. LT2
  3wcn-assembly1_B  TM=6.081E-01  e=1.638E-02  Aquifex aeolicus VF5
  7te2-assembly1_A  TM=5.752E-01  e=3.935E-02  Rhodobacter capsulatus Y262
  8bc3-assembly1_A  TM=4.536E-01  e=4.811E-01  Priestia aryabhattai
  6kja-assembly1_C-2  TM=4.028E-01  e=3.305E-01  Escherichia coli K-12

Mean predicted aligned error: 9.51 Å

pLDDT: mean 82.8, std 18.69, range [33.75, 98.06]